Protein AF-A0A3D1LD53-F1 (afdb_monomer_lite)

Foldseek 3Di:
DDDDDDDDDDDDDDPVVQVVPFDAEAEDEQAADLLVLLQVLLVCVVVVHSYYHYDPNHHDCPPPSSCVNVVD

Secondary structure (DSSP, 8-state):
-------PPPPPPPHHHHHTT-S-EEEE-S---HHHHHHHHHHHHHTT--EEEE-TTSPPTTSHHHHHHHT-

Structure (mmCIF, N/CA/C/O 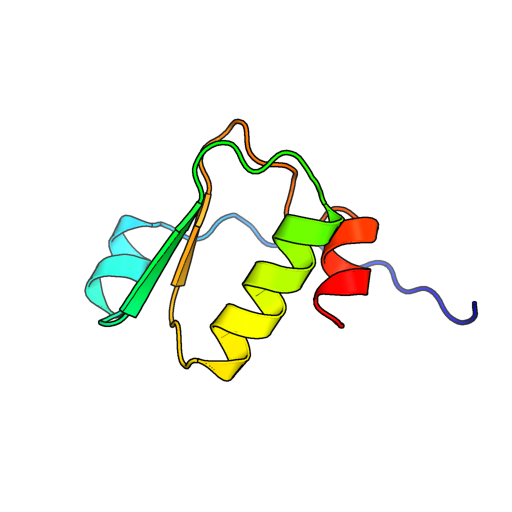backbone):
data_AF-A0A3D1LD53-F1
#
_entry.id   AF-A0A3D1LD53-F1
#
loop_
_atom_site.group_PDB
_atom_site.id
_atom_site.type_symbol
_atom_site.label_atom_id
_atom_site.label_alt_id
_atom_site.label_comp_id
_atom_site.label_asym_id
_atom_site.label_entity_id
_atom_site.label_seq_id
_atom_site.pdbx_PDB_ins_code
_atom_site.Cartn_x
_atom_site.Cartn_y
_atom_site.Cartn_z
_atom_site.occupancy
_atom_site.B_iso_or_equiv
_atom_site.auth_seq_id
_atom_site.auth_comp_id
_atom_site.auth_asym_id
_atom_site.auth_atom_id
_atom_site.pdbx_PDB_model_num
ATOM 1 N N . ARG A 1 1 ? 22.457 5.263 -5.917 1.00 60.69 1 ARG A N 1
ATOM 2 C CA . ARG A 1 1 ? 22.885 4.005 -6.584 1.00 60.69 1 ARG A CA 1
ATOM 3 C C . ARG A 1 1 ? 24.009 3.442 -5.719 1.00 60.69 1 ARG A C 1
ATOM 5 O O . ARG A 1 1 ? 24.858 4.233 -5.346 1.00 60.69 1 ARG A O 1
ATOM 12 N N . GLY A 1 2 ? 23.934 2.179 -5.299 1.00 83.19 2 GLY A N 1
ATOM 13 C CA . GLY A 1 2 ? 24.747 1.605 -4.218 1.00 83.19 2 GLY A CA 1
ATOM 14 C C . GLY A 1 2 ? 24.292 0.173 -3.910 1.00 83.19 2 GLY A C 1
ATOM 15 O O . GLY A 1 2 ? 23.823 -0.505 -4.820 1.00 83.19 2 GLY A O 1
ATOM 16 N N . MET A 1 3 ? 24.396 -0.255 -2.651 1.00 87.56 3 MET A N 1
ATOM 17 C CA . MET A 1 3 ? 24.092 -1.617 -2.180 1.00 87.56 3 MET A CA 1
ATOM 18 C C . MET A 1 3 ? 22.692 -2.131 -2.566 1.00 87.56 3 MET A C 1
ATOM 20 O O . MET A 1 3 ? 21.726 -1.367 -2.631 1.00 87.56 3 MET A O 1
ATOM 24 N N . LEU A 1 4 ? 22.594 -3.448 -2.776 1.00 89.50 4 LEU A N 1
ATOM 25 C CA . LEU A 1 4 ? 21.352 -4.184 -3.023 1.00 89.50 4 LEU A CA 1
ATOM 26 C C . LEU A 1 4 ? 21.213 -5.317 -2.001 1.00 89.50 4 LEU A C 1
ATOM 28 O O . LEU A 1 4 ? 22.205 -5.922 -1.606 1.00 89.50 4 LEU A O 1
ATOM 32 N N . CYS A 1 5 ? 19.976 -5.615 -1.609 1.00 90.19 5 CYS A N 1
ATOM 33 C CA . CYS A 1 5 ? 19.632 -6.749 -0.759 1.00 90.19 5 CYS A CA 1
ATOM 34 C C . CYS A 1 5 ? 18.393 -7.442 -1.333 1.00 90.19 5 CYS A C 1
ATOM 36 O O . CYS A 1 5 ? 17.465 -6.774 -1.795 1.00 90.19 5 CYS A O 1
ATOM 38 N N . ALA A 1 6 ? 18.391 -8.773 -1.317 1.00 92.62 6 ALA A N 1
ATOM 39 C CA . ALA A 1 6 ? 17.221 -9.581 -1.627 1.00 92.62 6 ALA A CA 1
ATOM 40 C C . ALA A 1 6 ? 16.611 -10.082 -0.316 1.00 92.62 6 ALA A C 1
ATOM 42 O O . ALA A 1 6 ? 17.321 -10.567 0.561 1.00 92.62 6 ALA A O 1
ATOM 43 N N . MET A 1 7 ? 15.291 -9.974 -0.189 1.00 92.81 7 MET A N 1
ATOM 44 C CA . MET A 1 7 ? 14.556 -10.419 0.992 1.00 92.81 7 MET A CA 1
ATOM 45 C C . MET A 1 7 ? 13.443 -11.379 0.589 1.00 92.81 7 MET A C 1
ATOM 47 O O . MET A 1 7 ? 12.940 -11.340 -0.537 1.00 92.81 7 MET A O 1
ATOM 51 N N . ARG A 1 8 ? 13.031 -12.238 1.523 1.00 95.44 8 ARG A N 1
ATOM 52 C CA . ARG A 1 8 ? 11.874 -13.111 1.325 1.00 95.44 8 ARG A CA 1
ATOM 53 C C . ARG A 1 8 ? 10.596 -12.273 1.314 1.00 95.44 8 ARG A C 1
ATOM 55 O O . ARG A 1 8 ? 10.348 -11.519 2.251 1.00 95.44 8 ARG A O 1
ATOM 62 N N . ARG A 1 9 ? 9.761 -12.453 0.287 1.00 93.88 9 ARG A N 1
ATOM 63 C CA . ARG A 1 9 ? 8.434 -11.829 0.211 1.00 93.88 9 ARG A CA 1
ATOM 64 C C . ARG A 1 9 ? 7.540 -12.354 1.349 1.00 93.88 9 ARG A C 1
ATOM 66 O O . ARG A 1 9 ? 7.350 -13.570 1.431 1.00 93.88 9 ARG A O 1
ATOM 73 N N . PRO A 1 10 ? 6.980 -11.482 2.206 1.00 92.44 10 PRO A N 1
ATOM 74 C CA . PRO A 1 10 ? 5.996 -11.893 3.200 1.00 92.44 10 PRO A CA 1
ATOM 75 C C . PRO A 1 10 ? 4.709 -12.389 2.536 1.00 92.44 10 PRO A C 1
ATOM 77 O O . PRO A 1 10 ? 4.329 -11.913 1.464 1.00 92.44 10 PRO A O 1
ATOM 80 N N . ALA A 1 11 ? 4.016 -13.317 3.195 1.00 93.56 11 ALA A N 1
ATOM 81 C CA . ALA A 1 11 ? 2.650 -13.649 2.813 1.00 93.56 11 ALA A CA 1
ATOM 82 C C . ALA A 1 11 ? 1.733 -12.426 3.035 1.00 93.56 11 ALA A C 1
ATOM 84 O O . ALA A 1 11 ? 1.976 -11.651 3.969 1.00 93.56 11 ALA A O 1
ATOM 85 N N . PRO A 1 12 ? 0.686 -12.240 2.210 1.00 90.50 12 PRO A N 1
ATOM 86 C CA . PRO A 1 12 ? -0.334 -11.230 2.466 1.00 90.50 12 PRO A CA 1
ATOM 87 C C . PRO A 1 12 ? -0.942 -11.393 3.865 1.00 90.50 12 PRO A C 1
ATOM 89 O O . PRO A 1 12 ? -1.139 -12.511 4.340 1.00 90.50 12 PRO A O 1
ATOM 92 N N . LYS A 1 13 ? -1.238 -10.271 4.527 1.00 92.62 13 LYS A N 1
ATOM 93 C CA . LYS A 1 13 ? -1.939 -10.277 5.817 1.00 92.62 13 LYS A CA 1
ATOM 94 C C . LYS A 1 13 ? -3.423 -10.576 5.595 1.00 92.62 13 LYS A C 1
ATOM 96 O O . LYS A 1 13 ? -3.996 -10.112 4.613 1.00 92.62 13 LYS A O 1
ATOM 101 N N . ASP A 1 14 ? -4.050 -11.286 6.531 1.00 94.44 14 ASP A N 1
ATOM 102 C CA . ASP A 1 14 ? -5.510 -11.413 6.563 1.00 94.44 14 ASP A CA 1
ATOM 103 C C . ASP A 1 14 ? -6.139 -10.049 6.884 1.00 94.44 14 ASP A C 1
ATOM 105 O O . ASP A 1 14 ? -5.933 -9.491 7.967 1.00 94.44 14 ASP A O 1
ATOM 109 N N . ALA A 1 15 ? -6.906 -9.516 5.932 1.00 93.75 15 ALA A N 1
ATOM 110 C CA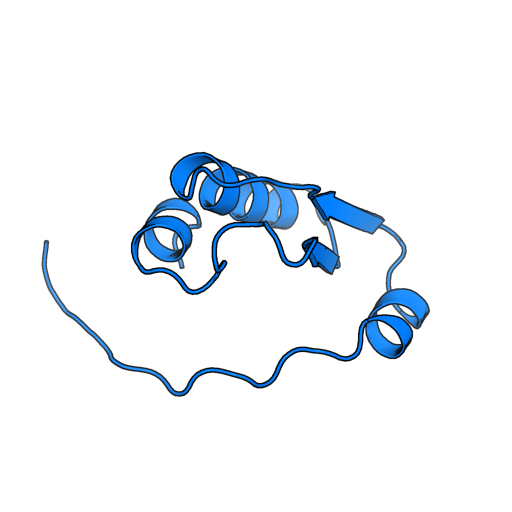 . ALA A 1 15 ? -7.564 -8.225 6.058 1.00 93.75 15 ALA A CA 1
ATOM 111 C C . ALA A 1 15 ? -8.571 -8.210 7.215 1.00 93.75 15 ALA A C 1
ATOM 113 O O . ALA A 1 15 ? -8.605 -7.242 7.971 1.00 93.75 15 ALA A O 1
ATOM 114 N N . ALA A 1 16 ? -9.343 -9.283 7.417 1.00 95.19 16 ALA A N 1
ATOM 115 C CA . ALA A 1 16 ? -10.344 -9.317 8.481 1.00 95.19 16 ALA A CA 1
ATOM 116 C C . ALA A 1 16 ? -9.682 -9.270 9.866 1.00 95.19 16 ALA A C 1
ATOM 118 O O . ALA A 1 16 ? -10.136 -8.546 10.753 1.00 95.19 16 ALA A O 1
ATOM 119 N N . ALA A 1 17 ? -8.588 -10.013 10.059 1.00 95.12 17 ALA A N 1
ATOM 120 C CA . ALA A 1 17 ? -7.804 -9.957 11.291 1.00 95.12 17 ALA A CA 1
ATOM 121 C C . ALA A 1 17 ? -7.140 -8.601 11.528 1.00 95.12 17 ALA A C 1
ATOM 123 O O . ALA A 1 17 ? -7.100 -8.145 12.673 1.00 95.12 17 ALA A O 1
ATOM 124 N N . LEU A 1 18 ? -6.644 -7.963 10.467 1.00 93.81 18 LEU A N 1
ATOM 125 C CA . LEU A 1 18 ? -6.042 -6.637 10.542 1.00 93.81 18 LEU A CA 1
ATOM 126 C C . LEU A 1 18 ? -7.080 -5.594 10.976 1.00 93.81 18 LEU A C 1
ATOM 128 O O . LEU A 1 18 ? -6.869 -4.905 11.969 1.00 93.81 18 LEU A O 1
ATOM 132 N N . LEU A 1 19 ? -8.235 -5.564 10.305 1.00 96.06 19 LEU A N 1
ATOM 133 C CA . LEU A 1 19 ? -9.297 -4.584 10.542 1.00 96.06 19 LEU A CA 1
ATOM 134 C C . LEU A 1 19 ? -9.903 -4.657 11.948 1.00 96.06 19 LEU A C 1
ATOM 136 O O . LEU A 1 19 ? -10.319 -3.636 12.483 1.00 96.06 19 LEU A O 1
ATOM 140 N N . ARG A 1 20 ? -9.902 -5.832 12.593 1.00 96.50 20 ARG A N 1
ATOM 141 C CA . ARG A 1 20 ? -10.353 -5.972 13.993 1.00 96.50 20 ARG A CA 1
ATOM 142 C C . ARG A 1 20 ? -9.502 -5.189 14.999 1.00 96.50 20 ARG A C 1
ATOM 144 O O . ARG A 1 20 ? -9.928 -5.033 16.139 1.00 96.50 20 ARG A O 1
ATOM 151 N N . ARG A 1 21 ? -8.289 -4.773 14.624 1.00 93.25 21 ARG A N 1
ATOM 152 C CA . ARG A 1 21 ? -7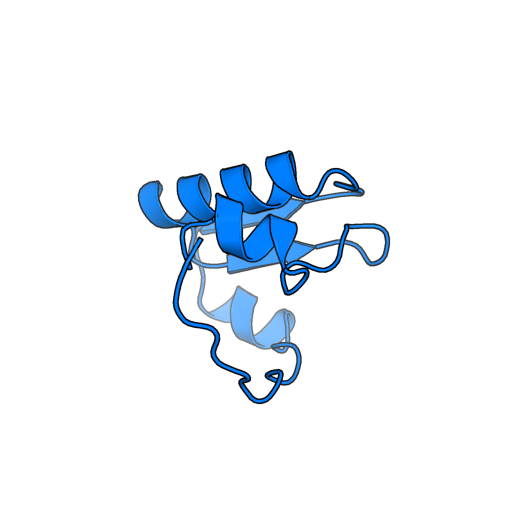.299 -4.172 15.532 1.00 93.25 21 ARG A CA 1
ATOM 153 C C . ARG A 1 21 ? -6.905 -2.747 15.151 1.00 93.25 21 ARG A C 1
ATOM 155 O O . ARG A 1 21 ? -6.048 -2.193 15.826 1.00 93.25 21 ARG A O 1
ATOM 162 N N . THR A 1 22 ? -7.489 -2.189 14.094 1.00 96.31 22 THR A N 1
ATOM 163 C CA . THR A 1 22 ? -7.114 -0.881 13.544 1.00 96.31 22 THR A CA 1
ATOM 164 C C . THR A 1 22 ? -8.290 0.078 13.567 1.00 96.31 22 THR A C 1
ATOM 166 O O . THR A 1 22 ? -9.399 -0.295 13.186 1.00 96.31 22 THR A O 1
ATOM 169 N N . SER A 1 23 ? -8.028 1.320 13.948 1.00 95.12 23 SER A N 1
ATOM 170 C CA . SER A 1 23 ? -8.996 2.418 13.987 1.00 95.12 23 SER A CA 1
ATOM 171 C C . SER A 1 23 ? -8.862 3.349 12.779 1.00 95.12 23 SER A C 1
ATOM 173 O O . SER A 1 23 ? -9.838 3.984 12.387 1.00 95.12 23 SER A O 1
ATOM 175 N N . CYS A 1 24 ? -7.675 3.420 12.163 1.00 96.56 24 CYS A N 1
ATOM 176 C CA . CYS A 1 24 ? -7.426 4.220 10.962 1.00 96.56 24 CYS A CA 1
ATOM 177 C C . CYS A 1 24 ? -6.867 3.367 9.815 1.00 96.56 24 CYS A C 1
ATOM 179 O O . CYS A 1 24 ? -5.805 2.750 9.933 1.00 96.56 24 CYS A O 1
ATOM 181 N N . VAL A 1 25 ? -7.579 3.355 8.685 1.00 97.31 25 VAL A N 1
ATOM 182 C CA . VAL A 1 25 ? -7.265 2.515 7.523 1.00 97.31 25 VAL A CA 1
ATOM 183 C C . VAL A 1 25 ? -7.316 3.350 6.250 1.00 97.31 25 VAL A C 1
ATOM 185 O O . VAL A 1 25 ? -8.296 4.052 6.006 1.00 97.31 25 VAL A O 1
ATOM 188 N N . ALA A 1 26 ? -6.286 3.235 5.414 1.00 97.19 26 ALA A N 1
ATOM 189 C CA . ALA A 1 26 ? -6.301 3.763 4.056 1.00 97.19 26 ALA A CA 1
ATOM 190 C C . ALA A 1 26 ? -6.712 2.659 3.076 1.00 97.19 26 ALA A C 1
ATOM 192 O O . ALA A 1 26 ? -6.150 1.564 3.090 1.00 97.19 26 ALA A O 1
ATOM 193 N N . VAL A 1 27 ? -7.667 2.952 2.199 1.00 97.06 27 VAL A N 1
ATOM 194 C CA . VAL A 1 27 ? -8.085 2.048 1.123 1.00 97.06 27 VAL A CA 1
ATOM 195 C C . VAL A 1 27 ? -7.705 2.688 -0.203 1.00 97.06 27 VAL A C 1
ATOM 197 O O . VAL A 1 27 ? -8.066 3.834 -0.461 1.00 97.06 27 VAL A O 1
ATOM 200 N N . LEU A 1 28 ? -6.930 1.974 -1.015 1.00 97.88 28 LEU A N 1
ATOM 201 C CA . LEU A 1 28 ? -6.473 2.435 -2.319 1.00 97.88 28 LEU A CA 1
ATOM 202 C C . LEU A 1 28 ? -7.107 1.560 -3.391 1.00 97.88 28 LEU A C 1
ATOM 204 O O . LEU A 1 28 ? -6.834 0.359 -3.483 1.00 97.88 28 LEU A O 1
ATOM 208 N N . GLU A 1 29 ? -7.922 2.204 -4.208 1.00 97.69 29 GLU A N 1
ATOM 209 C CA . GLU A 1 29 ? -8.589 1.606 -5.350 1.00 97.69 29 GLU A CA 1
ATOM 210 C C . GLU A 1 29 ? -7.845 1.997 -6.628 1.00 97.69 29 GLU A C 1
ATOM 212 O O . GLU A 1 29 ? -7.681 3.176 -6.939 1.00 97.69 29 GLU A O 1
ATOM 217 N N . ASP A 1 30 ? -7.334 0.985 -7.325 1.00 97.19 30 ASP A N 1
ATOM 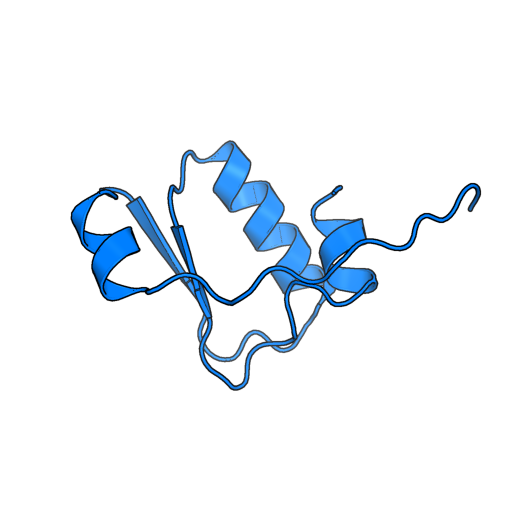218 C CA . ASP A 1 30 ? -6.799 1.064 -8.686 1.00 97.19 30 ASP A CA 1
ATOM 219 C C . ASP A 1 30 ? -5.648 2.077 -8.862 1.00 97.19 30 ASP A C 1
ATOM 221 O O . ASP A 1 30 ? -5.431 2.688 -9.913 1.00 97.19 30 ASP A O 1
ATOM 225 N N . VAL A 1 31 ? -4.817 2.209 -7.822 1.00 97.75 31 VAL A N 1
ATOM 226 C CA . VAL A 1 31 ? -3.591 3.014 -7.851 1.00 97.75 31 VAL A CA 1
ATOM 227 C C . VAL A 1 31 ? -2.492 2.258 -8.600 1.00 97.75 31 VAL A C 1
ATOM 229 O O . VAL A 1 31 ? -1.698 1.500 -8.035 1.00 97.75 31 VAL A O 1
ATOM 232 N N . VAL A 1 32 ? -2.414 2.497 -9.906 1.00 97.50 32 VAL A N 1
ATOM 233 C CA . VAL A 1 32 ? -1.458 1.817 -10.797 1.00 97.50 32 VAL A CA 1
ATOM 234 C C . VAL A 1 32 ? -0.074 2.469 -10.842 1.00 97.50 32 VAL A C 1
ATOM 236 O O . VAL A 1 32 ? 0.899 1.820 -11.226 1.00 97.50 32 VAL A O 1
ATOM 239 N N . ASN A 1 33 ? 0.060 3.739 -10.444 1.00 97.94 33 ASN A N 1
ATOM 240 C CA . ASN A 1 33 ? 1.344 4.440 -10.486 1.00 97.94 33 ASN A CA 1
ATOM 241 C C . ASN A 1 33 ? 2.210 4.089 -9.253 1.00 97.94 33 ASN A C 1
ATOM 243 O O . ASN A 1 33 ? 1.874 4.507 -8.142 1.00 97.94 33 ASN A O 1
ATOM 247 N N . PRO A 1 34 ? 3.368 3.414 -9.418 1.00 97.25 34 PRO A N 1
ATOM 248 C CA . PRO A 1 34 ? 4.228 3.013 -8.299 1.00 97.25 34 PRO A CA 1
ATOM 249 C C . PRO A 1 34 ? 4.801 4.182 -7.493 1.00 97.25 34 PRO A C 1
ATOM 251 O O . PRO A 1 34 ? 5.102 4.016 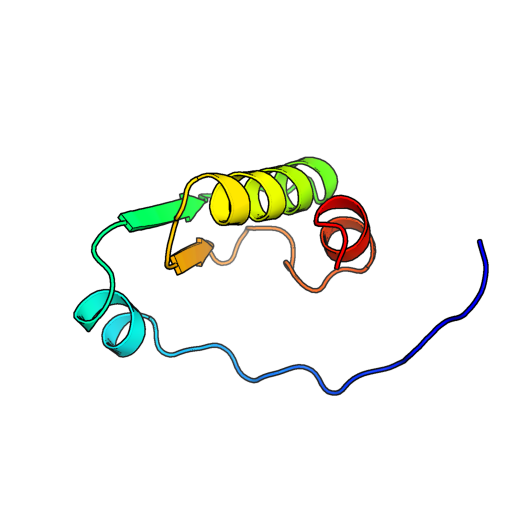-6.314 1.00 97.25 34 PRO A O 1
ATOM 254 N N . THR A 1 35 ? 4.982 5.353 -8.108 1.00 97.94 35 THR A N 1
ATOM 255 C CA . THR A 1 35 ? 5.450 6.549 -7.395 1.00 97.94 35 THR A CA 1
ATOM 256 C C . THR A 1 35 ? 4.368 7.057 -6.448 1.00 97.94 35 THR A C 1
ATOM 258 O O . THR A 1 35 ? 4.668 7.357 -5.296 1.00 97.94 35 THR A O 1
ATOM 261 N N . ASN A 1 36 ? 3.113 7.100 -6.907 1.00 97.88 36 ASN A N 1
ATOM 262 C CA . ASN A 1 36 ? 1.986 7.515 -6.071 1.00 97.88 36 ASN A CA 1
ATOM 263 C C . ASN A 1 36 ? 1.775 6.516 -4.935 1.00 97.88 36 ASN A C 1
ATOM 265 O O . ASN A 1 36 ? 1.649 6.930 -3.789 1.00 97.88 36 ASN A O 1
ATOM 269 N N . LEU A 1 37 ? 1.831 5.214 -5.236 1.00 97.69 37 LEU A N 1
ATOM 270 C CA . LEU A 1 37 ? 1.711 4.166 -4.227 1.00 97.69 37 LEU A CA 1
ATOM 271 C C . LEU A 1 37 ? 2.771 4.327 -3.129 1.00 97.69 37 LEU A C 1
ATOM 273 O O . LEU A 1 37 ? 2.426 4.440 -1.958 1.00 97.69 37 LEU A O 1
ATOM 277 N N . GLY A 1 38 ? 4.053 4.433 -3.497 1.00 97.56 38 GLY A N 1
ATOM 278 C CA . GLY A 1 38 ? 5.127 4.640 -2.521 1.00 97.56 38 GLY A CA 1
ATOM 279 C C . GLY A 1 38 ? 4.973 5.935 -1.713 1.00 97.56 38 GLY A C 1
ATOM 280 O O . GLY A 1 38 ? 5.225 5.941 -0.510 1.00 97.56 38 GLY A O 1
ATOM 281 N N . ALA A 1 39 ? 4.514 7.024 -2.341 1.00 97.88 39 ALA A N 1
ATOM 282 C CA . ALA A 1 39 ? 4.255 8.283 -1.645 1.00 97.88 39 ALA A CA 1
ATOM 283 C C . ALA A 1 39 ? 3.110 8.153 -0.628 1.00 97.88 39 ALA A C 1
ATOM 285 O O . ALA A 1 39 ? 3.262 8.617 0.499 1.00 97.88 39 ALA A O 1
ATOM 286 N N . ILE A 1 40 ? 2.014 7.474 -0.988 1.00 97.56 40 ILE A N 1
ATOM 287 C CA . ILE A 1 40 ? 0.890 7.215 -0.079 1.00 97.56 40 ILE A CA 1
ATOM 288 C C . ILE A 1 40 ? 1.343 6.360 1.102 1.00 97.56 40 ILE A C 1
ATOM 290 O O . ILE A 1 40 ? 1.037 6.720 2.230 1.00 97.56 40 ILE A O 1
ATOM 294 N N . PHE A 1 41 ? 2.111 5.287 0.884 1.00 97.25 41 PHE A N 1
ATOM 295 C CA . PHE A 1 41 ? 2.641 4.469 1.984 1.00 97.25 41 PHE A CA 1
ATOM 296 C C . PHE A 1 41 ? 3.497 5.291 2.957 1.00 97.25 41 PHE A C 1
ATOM 298 O O . PHE A 1 41 ? 3.332 5.176 4.172 1.00 97.25 41 PHE A O 1
ATOM 305 N N . ARG A 1 42 ? 4.362 6.172 2.438 1.00 97.50 42 ARG A N 1
ATOM 306 C CA . ARG A 1 42 ? 5.169 7.078 3.269 1.00 97.50 42 ARG A CA 1
ATOM 307 C C . ARG A 1 42 ? 4.300 8.051 4.067 1.00 97.50 42 ARG A C 1
ATOM 309 O O . ARG A 1 42 ? 4.531 8.250 5.256 1.00 97.50 42 ARG A O 1
ATOM 316 N N . SER A 1 43 ? 3.301 8.649 3.422 1.00 97.75 43 SER A N 1
ATOM 317 C CA . SER A 1 43 ? 2.356 9.559 4.074 1.00 97.75 43 SER A CA 1
ATOM 318 C C . SER A 1 43 ? 1.498 8.846 5.119 1.00 97.75 43 SER A C 1
ATOM 320 O O . SER A 1 43 ? 1.330 9.365 6.213 1.00 97.75 43 SER A O 1
ATOM 322 N N . ALA A 1 44 ? 1.004 7.645 4.819 1.00 97.12 44 ALA A N 1
ATOM 323 C CA . ALA A 1 44 ? 0.209 6.819 5.721 1.00 97.12 44 ALA A CA 1
ATOM 324 C C . ALA A 1 44 ? 0.978 6.516 7.017 1.00 97.12 44 ALA A C 1
ATOM 326 O O . ALA A 1 44 ? 0.445 6.721 8.106 1.00 97.12 44 ALA A O 1
ATOM 327 N N . ALA A 1 45 ? 2.256 6.138 6.901 1.00 95.31 45 ALA A N 1
ATOM 328 C CA . ALA A 1 45 ? 3.127 5.930 8.056 1.00 95.31 45 ALA A CA 1
ATOM 329 C C . ALA A 1 45 ? 3.308 7.208 8.898 1.00 95.31 45 ALA A C 1
ATOM 331 O O . ALA A 1 45 ? 3.279 7.144 10.124 1.00 95.31 45 ALA A O 1
ATOM 332 N N . ALA A 1 46 ? 3.452 8.373 8.257 1.00 96.69 46 ALA A N 1
ATOM 333 C CA . ALA A 1 46 ? 3.587 9.657 8.952 1.00 96.69 46 ALA A CA 1
ATOM 334 C C . ALA A 1 46 ? 2.284 10.136 9.621 1.00 96.69 46 ALA A C 1
ATOM 336 O O . ALA A 1 46 ? 2.333 10.868 10.605 1.00 96.69 46 ALA A O 1
ATOM 337 N N . LEU A 1 47 ? 1.127 9.733 9.090 1.00 96.81 47 LEU A N 1
ATOM 338 C CA . LEU A 1 47 ? -0.200 10.144 9.558 1.00 96.81 47 LEU A CA 1
ATOM 339 C C . LEU A 1 47 ? -0.816 9.180 10.585 1.00 96.81 47 LEU A C 1
ATOM 341 O O . LEU A 1 47 ? -1.953 9.387 10.998 1.00 96.81 47 LEU A O 1
ATOM 345 N N . GLY A 1 48 ? -0.096 8.133 10.998 1.00 95.75 48 GLY A N 1
ATOM 346 C CA . GLY A 1 48 ? -0.606 7.153 11.962 1.00 95.75 48 GLY A CA 1
ATOM 347 C C . GLY A 1 48 ? -1.671 6.212 11.390 1.00 95.75 48 GLY A C 1
ATOM 348 O O . GLY A 1 48 ? -2.469 5.663 12.144 1.00 95.75 48 GLY A O 1
ATOM 349 N N . VAL A 1 49 ? -1.695 6.012 10.068 1.00 97.69 49 VAL A N 1
ATOM 350 C CA . VAL A 1 49 ? -2.541 4.991 9.440 1.00 97.69 49 VAL A CA 1
ATOM 351 C C . VAL A 1 49 ? -1.996 3.610 9.799 1.00 97.69 49 VAL A C 1
ATOM 353 O O . VAL A 1 49 ? -0.823 3.310 9.573 1.00 97.69 49 VAL A O 1
ATOM 356 N N . GLU A 1 50 ? -2.855 2.746 10.329 1.00 96.44 50 GLU A N 1
ATOM 357 C CA . GLU A 1 50 ? -2.448 1.453 10.891 1.00 96.44 50 GLU A CA 1
ATOM 358 C C . GLU A 1 50 ? -2.506 0.317 9.859 1.00 96.44 50 GLU A C 1
ATOM 360 O O . GLU A 1 50 ? -1.818 -0.701 9.986 1.00 96.44 50 GLU A O 1
ATOM 365 N N . ALA A 1 51 ? -3.322 0.491 8.816 1.00 96.19 51 ALA A N 1
ATOM 366 C CA . ALA A 1 51 ? -3.474 -0.465 7.730 1.00 96.19 51 ALA A CA 1
ATOM 367 C C . ALA A 1 51 ? -3.697 0.217 6.380 1.00 96.19 51 ALA A C 1
ATOM 369 O O . ALA A 1 51 ? -4.373 1.238 6.275 1.00 96.19 51 ALA A O 1
ATOM 370 N N . VAL A 1 52 ? -3.161 -0.410 5.332 1.00 96.12 52 VAL A N 1
ATOM 371 C CA . VAL A 1 52 ? -3.388 -0.026 3.938 1.00 96.12 52 VAL A CA 1
ATOM 372 C C . VAL A 1 52 ? -3.974 -1.225 3.201 1.00 96.12 52 VAL A C 1
ATOM 374 O O . VAL A 1 52 ? -3.348 -2.287 3.161 1.00 96.12 52 VAL A O 1
ATOM 377 N N . LEU A 1 53 ? -5.166 -1.064 2.632 1.00 96.62 53 LEU A N 1
ATOM 378 C CA . LEU A 1 53 ? -5.816 -2.058 1.780 1.00 96.62 53 LEU A CA 1
ATOM 379 C C . LEU A 1 53 ? -5.691 -1.639 0.317 1.00 96.62 53 LEU A C 1
ATOM 381 O O . LEU A 1 53 ? -5.877 -0.472 -0.017 1.00 96.62 53 LEU A O 1
ATOM 385 N N . LEU A 1 54 ? -5.376 -2.601 -0.547 1.00 96.88 54 LEU A N 1
ATOM 386 C CA . LEU A 1 54 ? -5.193 -2.394 -1.981 1.00 96.88 54 LEU A CA 1
ATOM 387 C C . LEU A 1 54 ? -6.185 -3.274 -2.738 1.00 96.88 54 LEU A C 1
ATOM 389 O O . LEU A 1 54 ? -6.305 -4.462 -2.424 1.00 96.88 54 LEU A O 1
ATOM 393 N N . THR A 1 55 ? -6.848 -2.727 -3.754 1.00 96.19 55 THR A N 1
ATOM 394 C CA . THR A 1 55 ? -7.576 -3.564 -4.716 1.00 96.19 55 THR A CA 1
ATOM 395 C C . THR A 1 55 ? -6.599 -4.378 -5.576 1.00 96.19 55 THR A C 1
ATOM 397 O O . THR A 1 55 ? -5.442 -3.980 -5.742 1.00 96.19 55 THR A O 1
ATOM 400 N N . PRO A 1 56 ? -7.030 -5.517 -6.153 1.00 94.31 56 PRO A N 1
ATOM 401 C CA . PRO A 1 56 ? -6.165 -6.354 -6.989 1.00 94.31 56 PRO A CA 1
ATOM 402 C C . PRO A 1 56 ? -5.539 -5.644 -8.200 1.00 94.31 56 PRO A C 1
ATOM 404 O O . PRO A 1 56 ? -4.494 -6.086 -8.668 1.00 94.31 56 PRO A O 1
ATOM 407 N N . ASN A 1 57 ? -6.144 -4.558 -8.699 1.00 96.62 57 ASN A N 1
ATOM 408 C CA . ASN A 1 57 ? -5.621 -3.808 -9.847 1.00 96.62 57 ASN A CA 1
ATOM 409 C C . ASN A 1 57 ? -4.566 -2.754 -9.459 1.00 96.62 57 ASN A C 1
ATOM 411 O O . ASN A 1 57 ? -3.972 -2.130 -10.341 1.00 96.62 57 ASN A O 1
ATOM 415 N N . CYS A 1 58 ? -4.317 -2.524 -8.166 1.00 97.56 58 CYS A N 1
ATOM 416 C CA . CYS A 1 58 ? -3.216 -1.670 -7.731 1.00 97.56 58 CYS A CA 1
ATOM 417 C C . CYS A 1 58 ? -1.866 -2.239 -8.187 1.00 97.56 58 CYS A C 1
ATOM 419 O O . CYS A 1 58 ? -1.667 -3.451 -8.286 1.00 97.56 58 CYS A O 1
ATOM 421 N N . THR A 1 59 ? -0.889 -1.355 -8.397 1.00 96.69 59 THR A N 1
ATOM 422 C CA . THR A 1 59 ? 0.504 -1.796 -8.557 1.00 96.69 59 THR A CA 1
ATOM 423 C C . THR A 1 59 ? 0.949 -2.580 -7.315 1.00 96.69 59 THR A C 1
ATOM 425 O O . THR A 1 59 ? 0.570 -2.243 -6.194 1.00 96.69 59 THR A O 1
ATOM 428 N N . ASP A 1 60 ? 1.810 -3.588 -7.497 1.00 95.19 60 ASP A N 1
ATOM 429 C CA . ASP A 1 60 ? 2.382 -4.345 -6.379 1.00 95.19 60 ASP A CA 1
ATOM 430 C C . ASP A 1 60 ? 3.158 -3.397 -5.431 1.00 95.19 60 ASP A C 1
ATOM 432 O O . ASP A 1 60 ? 4.130 -2.764 -5.868 1.00 95.19 60 ASP A O 1
ATOM 436 N N . PRO A 1 61 ? 2.789 -3.291 -4.138 1.00 94.81 61 PRO A N 1
ATOM 437 C CA . PRO A 1 61 ? 3.484 -2.424 -3.183 1.00 94.81 61 PRO A CA 1
ATOM 438 C C . PRO A 1 61 ? 4.940 -2.841 -2.956 1.00 94.81 61 PRO A C 1
ATOM 440 O O . PRO A 1 61 ? 5.772 -2.005 -2.608 1.00 94.81 61 PRO A O 1
ATOM 443 N N . LEU A 1 62 ? 5.278 -4.110 -3.206 1.00 94.50 62 LEU A N 1
ATOM 444 C CA . LEU A 1 62 ? 6.640 -4.631 -3.107 1.00 94.50 62 LEU A CA 1
ATOM 445 C C . LEU A 1 62 ? 7.423 -4.490 -4.420 1.00 94.50 62 LEU A C 1
ATOM 447 O O . LEU A 1 62 ? 8.559 -4.960 -4.537 1.00 94.50 62 LEU A O 1
ATOM 451 N N . TYR A 1 63 ? 6.860 -3.811 -5.422 1.00 93.75 63 TYR A N 1
ATOM 452 C CA . TYR A 1 63 ? 7.610 -3.438 -6.608 1.00 93.75 63 TYR A CA 1
ATOM 453 C C . TYR A 1 63 ? 8.732 -2.458 -6.242 1.00 93.75 63 TYR A C 1
ATOM 455 O O . TYR A 1 63 ? 8.519 -1.446 -5.574 1.00 93.75 63 TYR A O 1
ATOM 463 N N . ARG A 1 64 ? 9.939 -2.700 -6.772 1.00 93.31 64 ARG A N 1
ATOM 464 C CA . ARG A 1 64 ? 11.168 -1.932 -6.477 1.00 93.31 64 ARG A CA 1
ATOM 465 C C . ARG A 1 64 ? 11.016 -0.406 -6.518 1.00 93.31 64 ARG A C 1
ATOM 467 O O . ARG A 1 64 ? 11.780 0.305 -5.871 1.00 93.31 64 ARG A O 1
ATOM 474 N N . ARG A 1 65 ? 10.115 0.118 -7.361 1.00 95.50 65 ARG A N 1
ATOM 475 C CA . ARG A 1 65 ? 9.906 1.563 -7.516 1.00 95.50 65 ARG A CA 1
ATOM 476 C C . ARG A 1 65 ? 9.013 2.113 -6.406 1.00 95.50 65 ARG A C 1
ATOM 478 O O . ARG A 1 65 ? 9.320 3.195 -5.926 1.00 95.50 65 ARG A O 1
ATOM 485 N N . ALA A 1 66 ? 7.992 1.365 -5.991 1.00 97.19 66 ALA A N 1
ATOM 486 C CA . ALA A 1 66 ? 7.142 1.725 -4.862 1.00 97.19 66 ALA A CA 1
ATOM 487 C C . ALA A 1 66 ? 7.953 1.729 -3.558 1.00 97.19 66 ALA A C 1
ATOM 489 O O . ALA A 1 66 ? 8.024 2.777 -2.924 1.00 97.19 66 ALA A O 1
ATOM 490 N N . ILE A 1 67 ? 8.693 0.647 -3.267 1.00 95.31 67 ILE A N 1
ATOM 491 C CA . ILE A 1 67 ? 9.588 0.535 -2.091 1.00 95.31 67 ILE A CA 1
ATOM 492 C C . ILE A 1 67 ? 10.579 1.706 -2.009 1.00 95.31 67 ILE A C 1
ATOM 494 O O . ILE A 1 67 ? 10.827 2.304 -0.966 1.00 95.31 67 ILE A O 1
ATOM 498 N N . ARG A 1 68 ? 11.188 2.068 -3.142 1.00 94.69 68 ARG A N 1
ATOM 499 C CA . ARG A 1 68 ? 12.155 3.171 -3.152 1.00 94.69 68 ARG A CA 1
ATOM 500 C C . ARG A 1 68 ? 11.504 4.503 -2.789 1.00 94.69 68 ARG A C 1
ATOM 502 O O . ARG A 1 68 ? 12.135 5.313 -2.123 1.00 94.69 68 ARG A O 1
ATOM 509 N N . VAL A 1 69 ? 10.287 4.754 -3.270 1.00 97.38 69 VAL A N 1
ATOM 510 C CA . VAL A 1 69 ? 9.579 6.015 -3.011 1.00 97.38 69 VAL A CA 1
ATOM 511 C C . VAL A 1 69 ? 8.974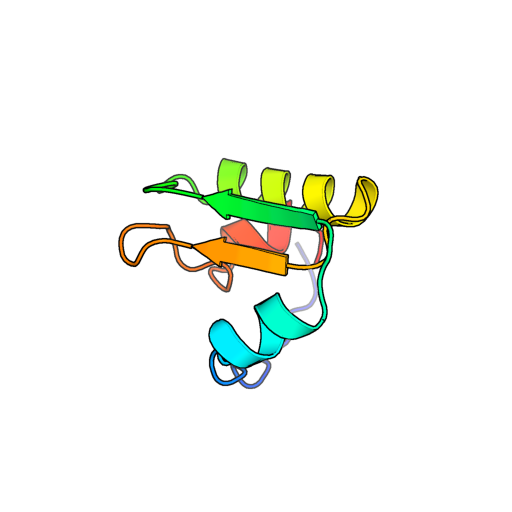 6.028 -1.604 1.00 97.38 69 VAL A C 1
ATOM 513 O O . VAL A 1 69 ? 8.941 7.096 -0.992 1.00 97.38 69 VAL A O 1
ATOM 516 N N . SER A 1 70 ? 8.582 4.873 -1.054 1.00 96.75 70 SER A N 1
ATOM 517 C CA . SER A 1 70 ? 8.172 4.756 0.353 1.00 96.75 70 SER A CA 1
ATOM 518 C C . SER A 1 70 ? 9.316 5.002 1.338 1.00 96.75 70 SER A C 1
ATOM 520 O O . SER A 1 70 ? 9.039 5.283 2.497 1.00 96.75 70 SER A O 1
ATOM 522 N N . MET A 1 71 ? 10.569 5.004 0.858 1.00 92.69 71 MET A N 1
ATOM 523 C CA . MET A 1 71 ? 11.805 5.119 1.644 1.00 92.69 71 MET A CA 1
ATOM 524 C C . MET A 1 71 ? 12.129 3.870 2.481 1.00 92.69 71 MET A C 1
ATOM 526 O O . MET A 1 71 ? 12.829 3.980 3.486 1.00 92.69 71 MET A O 1
ATOM 530 N N . GLY A 1 72 ? 11.699 2.692 2.007 1.00 67.69 72 GLY A N 1
ATOM 531 C CA . GLY A 1 72 ? 11.902 1.396 2.666 1.00 67.69 72 GLY A CA 1
ATOM 532 C C . GLY A 1 72 ? 10.586 0.813 3.124 1.00 67.69 72 GLY A C 1
ATOM 533 O O . GLY A 1 72 ? 10.302 0.914 4.332 1.00 67.69 72 GLY A O 1
#

Sequence (72 aa):
RGMLCAMRRPAPKDAAALLRRTSCVAVLEDVVNPTNLGAIFRSAAALGVEAVLLTPNCTDPLYRRAIRVSMG

pLDDT: mean 94.54, std 5.79, range [60.69, 97.94]

Radius of gyration: 12.81 Å; chains: 1; bounding box: 35×24×26 Å